Protein AF-A0A966YDP2-F1 (afdb_monomer)

pLDDT: mean 94.08, std 8.81, range [50.59, 98.62]

Secondary structure (DSSP, 8-state):
----SSHHHHHHHHHH-TT-----SSHHHHHHHHHHHT----------S-TT---GGG--HHHHHHHHHHHHHHHHTT--

Structure (mmCIF, N/CA/C/O backbone):
data_AF-A0A966YDP2-F1
#
_entry.id   AF-A0A966YD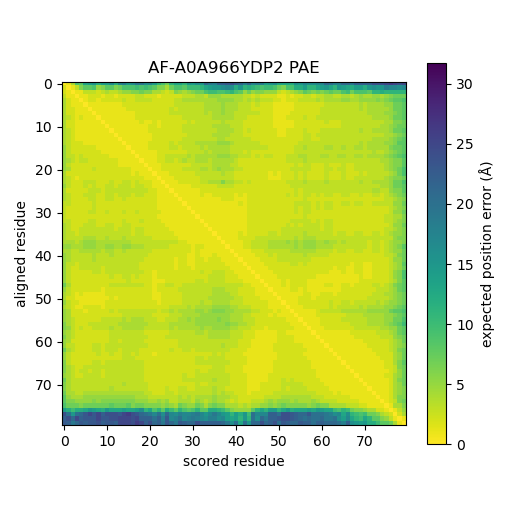P2-F1
#
loop_
_atom_site.group_PDB
_atom_site.id
_atom_site.type_symbol
_atom_site.label_atom_id
_atom_site.label_alt_id
_atom_site.label_comp_id
_atom_site.label_asym_id
_atom_site.label_entity_id
_atom_site.label_seq_id
_atom_site.pdbx_PDB_ins_code
_atom_site.Cartn_x
_atom_site.Cartn_y
_atom_site.Cartn_z
_atom_site.occupancy
_atom_site.B_iso_or_equiv
_atom_site.auth_seq_id
_atom_site.auth_comp_id
_atom_site.auth_asym_id
_atom_site.auth_atom_id
_atom_site.pdbx_PDB_model_num
ATOM 1 N N . CYS A 1 1 ? 7.867 11.660 -0.003 1.00 58.75 1 CYS A N 1
ATOM 2 C CA . CYS A 1 1 ? 7.871 10.195 -0.193 1.00 58.75 1 CYS A CA 1
ATOM 3 C C . CYS A 1 1 ? 7.493 9.868 -1.629 1.00 58.75 1 CYS A C 1
ATOM 5 O O . CYS A 1 1 ? 6.595 10.515 -2.146 1.00 58.75 1 CYS A O 1
ATOM 7 N N . ALA A 1 2 ? 8.174 8.919 -2.273 1.00 73.94 2 ALA A N 1
ATOM 8 C CA . ALA A 1 2 ? 7.830 8.436 -3.610 1.00 73.94 2 ALA A CA 1
ATOM 9 C C . ALA A 1 2 ? 7.900 6.900 -3.643 1.00 73.94 2 ALA A C 1
ATOM 11 O O . ALA A 1 2 ? 8.836 6.305 -3.102 1.00 73.94 2 ALA A O 1
ATOM 12 N N . ALA A 1 3 ? 6.918 6.267 -4.287 1.00 88.31 3 ALA A N 1
ATOM 13 C CA . ALA A 1 3 ? 6.930 4.827 -4.559 1.00 88.31 3 ALA A CA 1
ATOM 14 C C . ALA A 1 3 ? 8.059 4.441 -5.542 1.00 88.31 3 ALA A C 1
ATOM 16 O O . ALA A 1 3 ? 8.653 5.312 -6.181 1.00 88.31 3 ALA A O 1
ATOM 17 N N . SER A 1 4 ? 8.335 3.148 -5.684 1.00 96.00 4 SER A N 1
ATOM 18 C CA . SER A 1 4 ? 9.410 2.590 -6.514 1.00 96.00 4 SER A CA 1
ATOM 19 C C . SER A 1 4 ? 9.280 3.042 -7.965 1.00 96.00 4 SER A C 1
ATOM 21 O O . SER A 1 4 ? 8.191 2.970 -8.542 1.00 96.00 4 SER A O 1
ATOM 23 N N . ALA A 1 5 ? 10.343 3.589 -8.555 1.00 94.50 5 ALA A N 1
ATOM 24 C CA . ALA A 1 5 ? 10.328 4.073 -9.934 1.00 94.50 5 ALA A CA 1
ATOM 25 C C . ALA A 1 5 ? 10.531 2.929 -10.932 1.00 94.50 5 ALA A C 1
ATOM 27 O O . ALA A 1 5 ? 10.002 2.997 -12.039 1.00 94.50 5 ALA A O 1
ATOM 28 N N . THR A 1 6 ? 11.233 1.875 -10.520 1.00 96.81 6 THR A N 1
ATOM 29 C CA . THR A 1 6 ? 11.522 0.697 -11.341 1.00 96.81 6 THR A CA 1
ATOM 30 C C . THR A 1 6 ? 11.221 -0.607 -10.600 1.00 96.81 6 THR A C 1
ATOM 32 O O . THR A 1 6 ? 11.014 -0.627 -9.384 1.00 96.81 6 THR A O 1
ATOM 35 N N . ALA A 1 7 ? 11.195 -1.720 -11.338 1.00 96.56 7 ALA A N 1
ATOM 36 C CA . ALA A 1 7 ? 11.097 -3.054 -10.746 1.00 96.56 7 ALA A CA 1
ATOM 37 C C . ALA A 1 7 ? 12.308 -3.401 -9.855 1.00 96.56 7 ALA A C 1
ATOM 39 O O . ALA A 1 7 ? 12.146 -4.154 -8.900 1.00 96.56 7 ALA A O 1
ATOM 40 N N . GLU A 1 8 ? 13.486 -2.841 -10.143 1.00 97.88 8 GLU A N 1
ATOM 41 C CA . GLU A 1 8 ? 14.700 -3.012 -9.336 1.00 97.88 8 GLU A CA 1
ATOM 42 C C . GLU A 1 8 ? 14.599 -2.266 -7.997 1.00 97.88 8 GLU A C 1
ATOM 44 O O . GLU A 1 8 ? 14.920 -2.838 -6.954 1.00 97.88 8 GLU A O 1
ATOM 49 N N . ASP A 1 9 ? 14.039 -1.048 -7.994 1.00 96.75 9 ASP A N 1
ATOM 50 C CA . ASP A 1 9 ? 13.753 -0.312 -6.752 1.00 96.75 9 ASP A CA 1
ATOM 51 C C . ASP A 1 9 ? 12.795 -1.110 -5.856 1.00 96.75 9 ASP A C 1
ATOM 53 O O . ASP A 1 9 ? 13.010 -1.236 -4.651 1.00 96.75 9 ASP A O 1
ATOM 57 N N . ALA A 1 10 ? 11.737 -1.669 -6.458 1.00 97.00 10 ALA A N 1
ATOM 58 C CA . ALA A 1 10 ? 10.739 -2.456 -5.740 1.00 97.00 10 ALA A CA 1
ATOM 59 C C . ALA A 1 10 ? 11.336 -3.754 -5.173 1.00 97.00 10 ALA A C 1
ATOM 61 O O . ALA A 1 10 ? 10.978 -4.155 -4.067 1.00 97.00 10 ALA A O 1
ATOM 62 N N . ALA A 1 11 ? 12.252 -4.398 -5.905 1.00 97.12 11 ALA A N 1
ATOM 63 C CA . ALA A 1 11 ? 12.964 -5.583 -5.431 1.00 97.12 11 ALA A CA 1
ATOM 64 C C . ALA A 1 11 ? 13.888 -5.247 -4.252 1.00 97.12 11 ALA A C 1
ATOM 66 O O . ALA A 1 11 ? 13.773 -5.875 -3.204 1.00 97.12 11 ALA A O 1
ATOM 67 N N . THR A 1 12 ? 14.705 -4.196 -4.379 1.00 97.62 12 THR A N 1
ATOM 68 C CA . THR A 1 12 ? 15.590 -3.709 -3.305 1.00 97.62 12 THR A CA 1
ATOM 69 C C . THR A 1 12 ? 14.808 -3.415 -2.022 1.00 97.62 12 THR A C 1
ATOM 71 O O . THR A 1 12 ? 15.201 -3.814 -0.929 1.00 97.62 12 THR A O 1
ATOM 74 N N . ARG A 1 13 ? 13.649 -2.756 -2.138 1.00 96.06 13 ARG A N 1
ATOM 75 C CA . ARG A 1 13 ? 12.793 -2.465 -0.977 1.00 96.06 13 ARG A CA 1
ATOM 76 C C . ARG A 1 13 ? 12.150 -3.710 -0.379 1.00 96.06 13 ARG A C 1
ATOM 78 O O . ARG A 1 13 ? 11.959 -3.753 0.830 1.00 96.06 13 ARG A O 1
ATOM 85 N N . LEU A 1 14 ? 11.801 -4.707 -1.190 1.00 96.75 14 LEU A N 1
ATOM 86 C CA . LEU A 1 14 ? 11.259 -5.967 -0.682 1.00 96.75 14 LEU A CA 1
ATOM 87 C C . LEU A 1 14 ? 12.329 -6.784 0.056 1.00 96.75 14 LEU A C 1
ATOM 89 O O . LEU A 1 14 ? 12.002 -7.459 1.025 1.00 96.75 14 LEU A O 1
ATOM 93 N N . GLU A 1 15 ? 13.596 -6.703 -0.354 1.00 97.81 15 GLU A N 1
ATOM 94 C CA . GLU A 1 15 ? 14.709 -7.289 0.404 1.00 97.81 15 GLU A CA 1
ATOM 95 C C . GLU A 1 15 ? 14.866 -6.627 1.781 1.00 97.81 15 GLU A C 1
ATOM 97 O O . GLU A 1 15 ? 15.044 -7.322 2.781 1.00 97.81 15 GLU A O 1
ATOM 102 N N . GLU A 1 16 ? 14.745 -5.297 1.850 1.00 97.31 16 GLU A N 1
ATOM 103 C CA . GLU A 1 16 ? 14.810 -4.543 3.110 1.00 97.31 16 GLU A CA 1
ATOM 104 C C . GLU A 1 16 ? 13.573 -4.769 3.999 1.00 97.31 16 GLU A C 1
ATOM 106 O O . GLU A 1 16 ? 13.686 -4.877 5.223 1.00 97.31 16 GLU A O 1
ATOM 111 N N . PHE A 1 17 ? 12.391 -4.908 3.390 1.00 96.44 17 PHE A N 1
ATOM 112 C CA . PHE A 1 17 ? 11.115 -5.130 4.074 1.00 96.44 17 PHE A CA 1
ATOM 113 C C . PHE A 1 17 ? 10.406 -6.397 3.558 1.00 96.44 17 PHE A C 1
ATOM 115 O O . PHE A 1 17 ? 9.380 -6.292 2.880 1.00 96.44 17 PHE A O 1
ATOM 122 N N . PRO A 1 18 ? 10.867 -7.611 3.927 1.00 97.06 18 PRO A N 1
ATOM 123 C CA . PRO A 1 18 ? 10.369 -8.872 3.354 1.00 97.06 18 PRO A CA 1
ATOM 124 C C . PRO A 1 18 ? 8.886 -9.166 3.590 1.00 97.06 18 PRO A C 1
ATOM 126 O O . PRO A 1 18 ? 8.298 -10.007 2.914 1.00 97.06 18 PRO A O 1
ATOM 129 N N . THR A 1 19 ? 8.273 -8.505 4.572 1.00 97.19 19 THR A N 1
ATOM 130 C CA . THR A 1 19 ? 6.851 -8.654 4.906 1.00 97.19 19 THR A CA 1
ATOM 131 C C . THR A 1 19 ? 5.969 -7.586 4.259 1.00 97.19 19 THR A C 1
ATOM 133 O O . THR A 1 19 ? 4.748 -7.627 4.426 1.00 97.19 19 THR A O 1
ATOM 136 N N . ALA A 1 20 ? 6.549 -6.624 3.533 1.00 95.56 20 ALA A N 1
ATOM 137 C CA . ALA A 1 20 ? 5.791 -5.588 2.852 1.00 95.56 20 ALA A CA 1
ATOM 138 C C . ALA A 1 20 ? 4.932 -6.200 1.736 1.00 95.56 20 ALA A C 1
ATOM 140 O O . ALA A 1 20 ? 5.424 -6.885 0.843 1.00 95.56 20 ALA A O 1
ATOM 141 N N . VAL A 1 21 ? 3.628 -5.923 1.776 1.00 95.31 21 VAL A N 1
ATOM 142 C CA . VAL A 1 21 ? 2.657 -6.441 0.794 1.00 95.31 21 VAL A CA 1
ATOM 143 C C . VAL A 1 21 ? 2.242 -5.403 -0.253 1.00 95.31 21 VAL A C 1
ATOM 145 O O . VAL A 1 21 ? 1.643 -5.759 -1.266 1.00 95.31 21 VAL A O 1
ATOM 148 N N . ALA A 1 22 ? 2.529 -4.119 -0.020 1.00 95.50 22 ALA A N 1
ATOM 149 C CA . ALA A 1 22 ? 2.176 -3.016 -0.910 1.00 95.50 22 ALA A CA 1
ATOM 150 C C . ALA A 1 22 ? 3.053 -1.779 -0.652 1.00 95.50 22 ALA A C 1
ATOM 152 O O . ALA A 1 22 ? 3.605 -1.621 0.435 1.00 95.50 22 ALA A O 1
ATOM 153 N N . GLU A 1 23 ? 3.110 -0.874 -1.634 1.00 95.12 23 GLU A N 1
ATOM 154 C CA . GLU A 1 23 ? 3.676 0.471 -1.481 1.00 95.12 23 GLU A CA 1
ATOM 155 C C . GLU A 1 23 ? 2.588 1.550 -1.592 1.00 95.12 23 GLU A C 1
ATOM 157 O O . GLU A 1 23 ? 1.694 1.501 -2.453 1.00 95.12 23 GLU A O 1
ATOM 162 N N . ASP A 1 24 ? 2.705 2.572 -0.748 1.00 93.81 24 ASP A N 1
ATOM 163 C CA . ASP A 1 24 ? 1.913 3.793 -0.806 1.00 93.81 24 ASP A CA 1
ATOM 164 C C . ASP A 1 24 ? 2.745 5.038 -0.470 1.00 93.81 24 ASP A C 1
ATOM 166 O O . ASP A 1 24 ? 3.947 4.944 -0.216 1.00 93.81 24 ASP A O 1
ATOM 170 N N . MET A 1 25 ? 2.129 6.217 -0.564 1.00 94.44 25 MET A N 1
ATOM 171 C CA . MET A 1 25 ? 2.796 7.497 -0.324 1.00 94.44 25 MET A CA 1
ATOM 172 C C . MET A 1 25 ? 2.264 8.232 0.918 1.00 94.44 25 MET A C 1
ATOM 174 O O . MET A 1 25 ? 3.016 8.992 1.529 1.00 94.44 25 MET A O 1
ATOM 178 N N . GLU A 1 26 ? 1.006 8.012 1.304 1.00 95.31 26 GLU A N 1
ATOM 179 C CA . GLU A 1 26 ? 0.297 8.774 2.339 1.00 95.31 26 GLU A CA 1
ATOM 180 C C . GLU A 1 26 ? 0.039 7.986 3.636 1.00 95.31 26 GLU A C 1
ATOM 182 O O . GLU A 1 26 ? -0.139 8.586 4.697 1.00 95.31 26 GLU A O 1
ATOM 187 N N . GLY A 1 27 ? 0.019 6.655 3.576 1.00 95.25 27 GLY A N 1
ATOM 188 C CA . GLY A 1 27 ? -0.436 5.763 4.640 1.00 95.25 27 GLY A CA 1
ATOM 189 C C . GLY A 1 27 ? 0.353 5.917 5.934 1.00 95.25 27 GLY A C 1
ATOM 190 O O . GLY A 1 27 ? -0.243 6.034 7.005 1.00 95.25 27 GLY A O 1
ATOM 191 N N . PHE A 1 28 ? 1.683 6.023 5.848 1.00 95.06 28 PHE A N 1
ATOM 192 C CA . PHE A 1 28 ? 2.522 6.268 7.026 1.00 95.06 28 PHE A CA 1
ATOM 193 C C . PHE A 1 28 ? 2.177 7.593 7.718 1.00 95.06 28 PHE A C 1
ATOM 195 O O . PHE A 1 28 ? 2.027 7.630 8.937 1.00 95.06 28 PHE A O 1
ATOM 202 N N . ALA A 1 29 ? 2.029 8.680 6.954 1.00 96.88 29 ALA A N 1
ATOM 203 C CA . ALA A 1 29 ? 1.747 9.999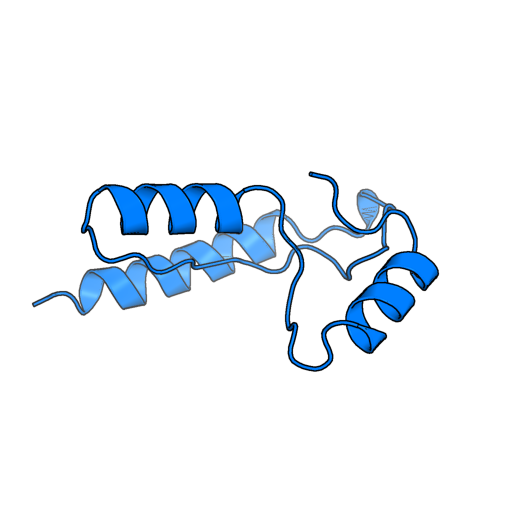 7.516 1.00 96.88 29 ALA A CA 1
ATOM 204 C C . ALA A 1 29 ? 0.371 10.035 8.202 1.00 96.88 29 ALA A C 1
ATOM 206 O O . ALA A 1 29 ? 0.252 10.570 9.304 1.00 96.88 29 ALA A O 1
ATOM 207 N N . VAL A 1 30 ? -0.643 9.408 7.594 1.00 97.31 30 VAL A N 1
ATOM 208 C CA . VAL A 1 30 ? -1.982 9.268 8.189 1.00 97.31 30 VAL A CA 1
ATOM 209 C C . VAL A 1 30 ? -1.927 8.435 9.471 1.00 97.31 30 VAL A C 1
ATOM 211 O O . VAL A 1 30 ? -2.417 8.881 10.507 1.00 97.31 30 VAL A O 1
ATOM 214 N N . ALA A 1 31 ? -1.284 7.264 9.441 1.00 97.56 31 ALA A N 1
ATOM 215 C CA . ALA A 1 31 ? -1.166 6.395 10.612 1.00 97.56 31 ALA A CA 1
ATOM 216 C C . ALA A 1 31 ? -0.405 7.073 11.764 1.00 97.56 31 ALA A C 1
ATOM 218 O O . ALA A 1 31 ? -0.801 6.956 12.927 1.00 97.56 31 ALA A O 1
ATOM 219 N N . LEU A 1 32 ? 0.658 7.819 11.449 1.00 98.19 32 LEU A N 1
ATOM 220 C CA . LEU A 1 32 ? 1.408 8.603 12.424 1.00 98.19 32 LEU A CA 1
ATOM 221 C C . LEU A 1 32 ? 0.536 9.701 13.046 1.00 98.19 32 LEU A C 1
ATOM 223 O O . LEU A 1 32 ? 0.515 9.830 14.268 1.00 98.19 32 LEU A O 1
ATOM 227 N N . ALA A 1 33 ? -0.212 10.453 12.234 1.00 98.44 33 ALA A N 1
ATOM 228 C CA . ALA A 1 33 ? -1.121 11.486 12.727 1.00 98.44 33 ALA A CA 1
ATOM 229 C C . ALA A 1 33 ? -2.203 10.898 13.649 1.00 98.44 33 ALA A C 1
ATOM 231 O O . ALA A 1 33 ? -2.426 11.420 14.741 1.00 98.44 33 ALA A O 1
ATOM 232 N N . CYS A 1 34 ? -2.816 9.774 13.265 1.00 98.50 34 CYS A N 1
ATOM 233 C CA . CYS A 1 34 ? -3.790 9.071 14.099 1.00 98.50 34 CYS A CA 1
ATOM 234 C C . CYS A 1 34 ? -3.187 8.617 15.435 1.00 98.50 34 CYS A C 1
ATOM 236 O O . CYS A 1 34 ? -3.783 8.833 16.489 1.00 98.50 34 CYS A O 1
ATOM 238 N N . ARG A 1 35 ? -1.973 8.050 15.404 1.00 98.31 35 ARG A N 1
ATOM 239 C CA . ARG A 1 35 ? -1.244 7.644 16.612 1.00 98.31 35 ARG A CA 1
ATOM 240 C C . ARG A 1 35 ? -0.962 8.830 17.536 1.00 98.31 35 ARG A C 1
ATOM 242 O O . ARG A 1 35 ? -1.144 8.693 18.740 1.00 98.31 35 ARG A O 1
ATOM 249 N N . LEU A 1 36 ? -0.542 9.975 16.994 1.00 98.62 36 LEU A N 1
ATOM 250 C CA . LEU A 1 36 ? -0.295 11.191 17.779 1.00 98.62 36 LEU A CA 1
ATOM 251 C C . LEU A 1 36 ? -1.583 11.762 18.389 1.00 98.62 36 LEU A C 1
ATOM 253 O O . LEU A 1 36 ? -1.554 12.266 1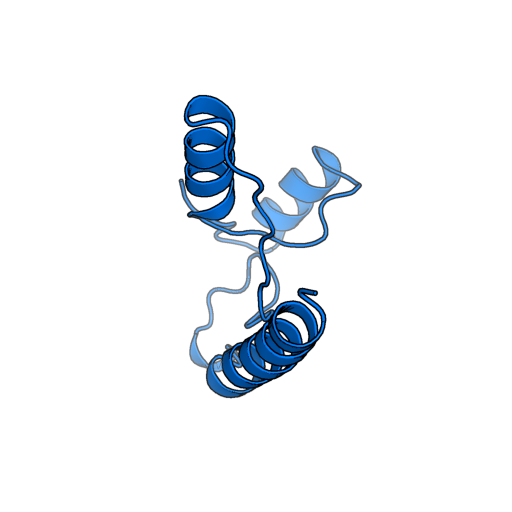9.507 1.00 98.62 36 LEU A O 1
ATOM 257 N N . ALA A 1 37 ? -2.705 11.658 17.678 1.00 98.62 37 ALA A N 1
ATOM 258 C CA . ALA A 1 37 ? -4.013 12.112 18.144 1.00 98.62 37 ALA A CA 1
ATOM 259 C C . ALA A 1 37 ? -4.746 11.097 19.046 1.00 98.62 37 ALA A C 1
ATOM 261 O O . ALA A 1 37 ? -5.831 11.399 19.537 1.00 98.62 37 ALA A O 1
ATOM 262 N N . GLY A 1 38 ? -4.194 9.896 19.258 1.00 98.12 38 GLY A N 1
ATOM 263 C CA . GLY A 1 38 ? -4.827 8.844 20.059 1.00 98.12 38 GLY A CA 1
ATOM 264 C C . GLY A 1 38 ? -6.086 8.236 19.427 1.00 98.12 38 GLY A C 1
ATOM 265 O O . GLY A 1 38 ? -6.921 7.698 20.150 1.00 98.12 38 GLY A O 1
ATOM 266 N N . VAL A 1 39 ? -6.239 8.313 18.101 1.00 98.00 39 VAL A N 1
ATOM 267 C CA . VAL A 1 39 ? -7.402 7.764 17.384 1.00 98.00 39 VAL A CA 1
ATOM 268 C C . VAL A 1 39 ? -7.051 6.445 16.678 1.00 98.00 39 VAL A C 1
ATOM 270 O O . VAL A 1 39 ? -5.969 6.341 16.088 1.00 98.00 39 VAL A O 1
ATOM 273 N N . PRO A 1 40 ? -7.935 5.426 16.705 1.00 96.00 40 PRO A N 1
ATOM 274 C CA . PRO A 1 40 ? -7.737 4.197 15.940 1.00 96.00 40 PRO A CA 1
ATOM 275 C C . PRO A 1 40 ? -7.589 4.475 14.440 1.00 96.00 40 PRO A C 1
ATOM 277 O O . PRO A 1 40 ? -8.231 5.372 13.895 1.00 96.00 40 PRO A O 1
ATOM 280 N N . CYS A 1 41 ? -6.754 3.687 13.760 1.00 96.12 41 CYS A N 1
ATOM 281 C CA . CYS A 1 41 ? -6.505 3.825 12.329 1.00 96.12 41 CYS A CA 1
ATOM 282 C C . CYS A 1 41 ? -6.506 2.456 11.650 1.00 96.12 41 CYS A C 1
ATOM 284 O O . CYS A 1 41 ? -5.820 1.536 12.096 1.00 96.12 41 CYS A O 1
ATOM 286 N N . GLN A 1 42 ? -7.236 2.353 10.542 1.00 95.19 42 GLN A N 1
ATOM 287 C CA . GLN A 1 42 ? -7.182 1.226 9.622 1.00 95.19 42 GLN A CA 1
ATOM 288 C C . GLN A 1 42 ? -7.080 1.769 8.195 1.00 95.19 42 GLN A C 1
ATOM 290 O O . GLN A 1 42 ? -7.825 2.671 7.816 1.00 95.19 42 GLN A O 1
ATOM 295 N N . ILE A 1 43 ? -6.154 1.225 7.403 1.00 95.56 43 ILE A N 1
ATOM 296 C CA . ILE A 1 43 ? -5.942 1.621 6.007 1.00 95.56 43 ILE A CA 1
ATOM 297 C C . ILE A 1 43 ? -6.491 0.523 5.100 1.00 95.56 43 ILE A C 1
ATOM 299 O O . ILE A 1 43 ? -6.105 -0.638 5.215 1.00 95.56 43 ILE A O 1
ATOM 303 N N . ILE A 1 44 ? -7.370 0.903 4.175 1.00 95.88 44 ILE A N 1
ATOM 304 C CA . ILE A 1 44 ? -7.909 0.026 3.132 1.00 95.88 44 ILE A CA 1
ATOM 305 C C . ILE A 1 44 ? -7.410 0.551 1.790 1.00 95.88 44 ILE A C 1
ATOM 307 O O . ILE A 1 44 ? -7.632 1.715 1.455 1.00 95.88 44 ILE A O 1
ATOM 311 N N . ARG A 1 45 ? -6.731 -0.301 1.015 1.00 96.12 45 ARG A N 1
ATOM 312 C CA . ARG A 1 45 ? -6.111 0.084 -0.258 1.00 96.12 45 ARG A CA 1
ATOM 313 C C . ARG A 1 45 ? -6.436 -0.920 -1.353 1.00 96.12 45 ARG A C 1
ATOM 315 O O . ARG A 1 45 ? -6.224 -2.118 -1.198 1.00 96.12 45 ARG A O 1
ATOM 322 N N . GLY A 1 46 ? -6.922 -0.411 -2.480 1.00 97.31 46 GLY A N 1
ATOM 323 C CA . GLY A 1 46 ? -6.999 -1.172 -3.721 1.00 97.31 46 GLY A CA 1
ATOM 324 C C . GLY A 1 46 ? -5.651 -1.160 -4.434 1.00 97.31 46 GLY A C 1
ATOM 325 O O . GLY A 1 46 ? -5.000 -0.118 -4.499 1.00 97.31 46 GLY A O 1
ATOM 326 N N . ILE A 1 47 ? -5.233 -2.298 -4.985 1.00 97.00 47 ILE A N 1
ATOM 327 C CA . ILE A 1 47 ? -3.961 -2.414 -5.707 1.00 97.00 47 ILE A CA 1
ATOM 328 C C . ILE A 1 47 ? -4.183 -2.097 -7.187 1.00 97.00 47 ILE A C 1
ATOM 330 O 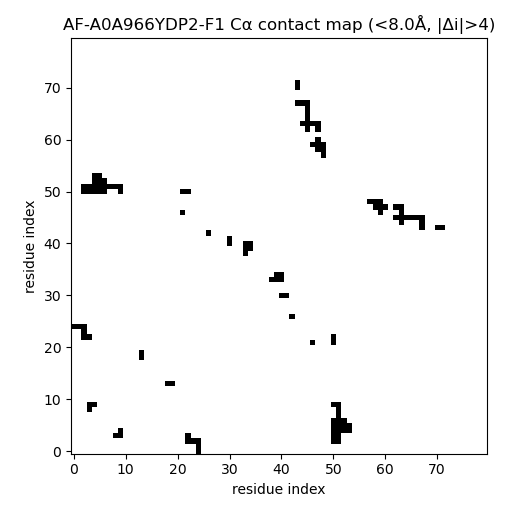O . ILE A 1 47 ? -4.817 -2.867 -7.904 1.00 97.00 47 ILE A O 1
ATOM 334 N N . SER A 1 48 ? -3.671 -0.953 -7.643 1.00 96.69 48 SER A N 1
ATOM 335 C CA . SER A 1 48 ? -3.824 -0.479 -9.026 1.00 96.69 48 SER A CA 1
ATOM 336 C C . SER A 1 48 ? -2.799 -1.055 -9.994 1.00 96.69 48 SER A C 1
ATOM 338 O O . SER A 1 48 ? -3.062 -1.144 -11.190 1.00 96.69 48 SER A O 1
ATOM 340 N N . ASN A 1 49 ? -1.612 -1.396 -9.504 1.00 96.94 49 ASN A N 1
ATOM 341 C CA . ASN A 1 49 ? -0.485 -1.823 -10.321 1.00 96.94 49 ASN A CA 1
ATOM 342 C C . ASN A 1 49 ? 0.555 -2.540 -9.459 1.00 96.94 49 ASN A C 1
ATOM 344 O O . ASN A 1 49 ? 0.544 -2.451 -8.230 1.00 96.94 49 ASN A O 1
ATOM 348 N N . ARG A 1 50 ? 1.493 -3.215 -10.123 1.00 96.81 50 ARG A N 1
ATOM 349 C CA . ARG A 1 50 ? 2.687 -3.756 -9.475 1.00 96.81 50 ARG A CA 1
ATOM 350 C C . ARG A 1 50 ? 3.657 -2.615 -9.144 1.00 96.81 50 ARG A C 1
ATOM 352 O O . ARG A 1 50 ? 3.844 -1.710 -9.960 1.00 96.81 50 ARG A O 1
ATOM 359 N N . ALA A 1 51 ? 4.270 -2.650 -7.961 1.00 96.69 51 ALA A N 1
ATOM 360 C CA . ALA A 1 51 ? 5.298 -1.681 -7.580 1.00 96.69 51 ALA A CA 1
ATOM 361 C C . ALA A 1 51 ? 6.451 -1.688 -8.599 1.00 96.69 51 ALA A C 1
ATOM 363 O O . ALA A 1 51 ? 6.815 -2.741 -9.126 1.00 96.69 51 ALA A O 1
ATOM 364 N N . GLY A 1 52 ? 6.975 -0.504 -8.921 1.00 96.19 52 GLY A N 1
ATOM 365 C CA . GLY A 1 52 ? 7.998 -0.339 -9.955 1.00 96.19 52 GLY A CA 1
ATOM 366 C C . GLY A 1 52 ? 7.482 -0.274 -11.398 1.00 96.19 52 GLY A C 1
ATOM 367 O O . GLY A 1 52 ? 8.245 0.081 -12.292 1.00 96.19 52 GLY A O 1
ATOM 368 N N . ASP A 1 53 ? 6.200 -0.566 -11.650 1.00 95.81 53 ASP A N 1
ATOM 369 C CA . ASP A 1 53 ? 5.588 -0.388 -12.969 1.00 95.81 53 ASP A CA 1
ATOM 370 C C . ASP A 1 53 ? 5.032 1.034 -13.145 1.00 95.81 53 ASP A C 1
ATOM 372 O O . ASP A 1 53 ? 4.025 1.416 -12.535 1.00 95.81 53 ASP A O 1
ATOM 376 N N . ARG A 1 54 ? 5.690 1.821 -14.002 1.00 94.19 54 ARG A N 1
ATOM 377 C CA . ARG A 1 54 ? 5.322 3.213 -14.305 1.00 94.19 54 ARG A CA 1
ATOM 378 C C . ARG A 1 54 ? 4.599 3.404 -15.632 1.00 94.19 54 ARG A C 1
ATOM 380 O O . ARG A 1 54 ? 4.261 4.542 -15.960 1.00 94.19 54 ARG A O 1
ATOM 387 N N . ASP A 1 55 ? 4.298 2.325 -16.349 1.00 95.50 55 ASP A N 1
ATOM 388 C CA . ASP A 1 55 ? 3.401 2.400 -17.496 1.00 95.50 55 ASP A CA 1
ATOM 389 C C . ASP A 1 55 ? 1.954 2.543 -17.007 1.00 95.50 55 ASP A C 1
ATOM 391 O O . ASP A 1 55 ? 1.271 1.573 -16.667 1.00 95.50 55 ASP A O 1
ATOM 395 N N . LYS A 1 56 ? 1.485 3.793 -16.971 1.00 94.81 56 LYS A N 1
ATOM 396 C CA . LYS A 1 56 ? 0.143 4.144 -16.498 1.00 94.81 56 LYS A CA 1
ATOM 397 C C . LYS A 1 56 ? -0.968 3.514 -17.337 1.00 94.81 56 LYS A C 1
ATOM 399 O O . LYS A 1 56 ? -2.069 3.364 -16.820 1.00 94.81 56 LYS A O 1
ATOM 404 N N . ALA A 1 57 ? -0.706 3.122 -18.588 1.00 97.12 57 ALA A N 1
ATOM 405 C CA . ALA A 1 57 ? -1.706 2.445 -19.413 1.00 97.12 57 ALA A CA 1
ATOM 406 C C . ALA A 1 57 ? -2.048 1.042 -18.879 1.00 97.12 57 ALA A C 1
ATOM 408 O O . ALA A 1 57 ? -3.129 0.527 -19.154 1.00 97.12 57 ALA A O 1
ATOM 409 N N . ARG A 1 58 ? -1.155 0.436 -18.080 1.00 95.69 58 ARG A N 1
ATOM 410 C CA . ARG A 1 58 ? -1.376 -0.863 -17.421 1.00 95.69 58 ARG A CA 1
ATOM 411 C C . ARG A 1 58 ? -2.033 -0.747 -16.046 1.00 95.69 58 ARG A C 1
ATOM 413 O O . ARG A 1 58 ? -2.321 -1.766 -15.420 1.00 95.69 58 ARG A O 1
ATOM 420 N N . TRP A 1 59 ? -2.240 0.471 -15.546 1.00 97.12 59 TRP A N 1
ATOM 421 C CA . TRP A 1 59 ? -2.804 0.684 -14.220 1.00 97.12 59 TRP A CA 1
ATOM 422 C C . TRP A 1 59 ? -4.310 0.436 -14.221 1.00 97.12 59 TRP A C 1
ATOM 424 O O . TRP A 1 59 ? -5.071 1.052 -14.961 1.00 97.12 59 TRP A O 1
ATOM 434 N N . GLN A 1 60 ? -4.753 -0.418 -13.308 1.00 97.69 60 GLN A N 1
ATOM 435 C CA . GLN A 1 60 ? -6.148 -0.797 -13.138 1.00 97.69 60 GLN A CA 1
ATOM 436 C C . GLN A 1 60 ? -6.801 0.046 -12.040 1.00 97.69 60 GLN A C 1
ATOM 438 O O . GLN A 1 60 ? -7.210 -0.461 -10.994 1.00 97.69 60 GLN A O 1
ATOM 443 N N . ILE A 1 61 ? -6.889 1.358 -12.273 1.00 97.56 61 ILE A N 1
ATOM 444 C CA . ILE A 1 61 ? -7.354 2.321 -11.263 1.00 97.56 61 ILE A CA 1
ATOM 445 C C . ILE A 1 61 ? -8.820 2.088 -10.885 1.00 97.56 61 ILE A C 1
ATOM 4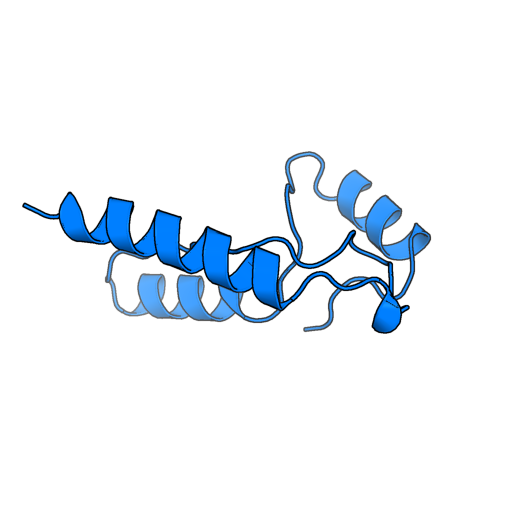47 O O . ILE A 1 61 ? -9.128 1.934 -9.705 1.00 97.56 61 ILE A O 1
ATOM 451 N N . GLU A 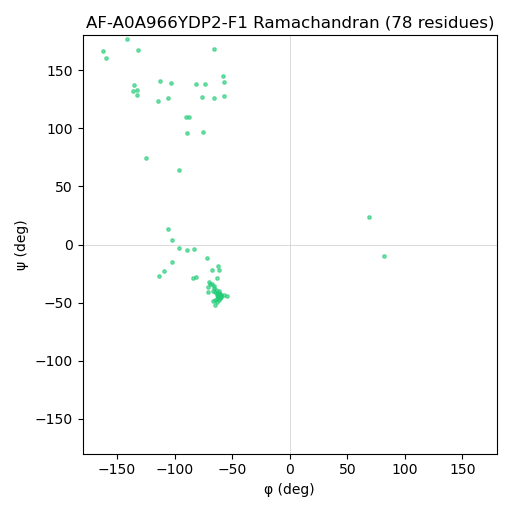1 62 ? -9.730 2.011 -11.858 1.00 98.19 62 GLU A N 1
ATOM 452 C CA . GLU A 1 62 ? -11.156 1.822 -11.560 1.00 98.19 62 GLU A CA 1
ATOM 453 C C . GLU A 1 62 ? -11.457 0.490 -10.847 1.00 98.19 62 GLU A C 1
ATOM 455 O O . GLU A 1 62 ? -12.203 0.501 -9.862 1.00 98.19 62 GLU A O 1
ATOM 460 N N . PRO A 1 63 ? -10.908 -0.671 -11.272 1.00 98.31 63 PRO A N 1
ATOM 461 C CA . PRO A 1 63 ? -11.039 -1.907 -10.502 1.00 98.31 63 PRO A CA 1
ATOM 462 C C . PRO A 1 63 ? -10.498 -1.791 -9.071 1.00 98.31 63 PRO A C 1
ATOM 464 O O . PRO A 1 63 ? -11.179 -2.220 -8.140 1.00 98.31 63 PRO A O 1
ATOM 467 N N . ALA A 1 64 ? -9.327 -1.173 -8.877 1.00 98.19 64 ALA A N 1
ATOM 468 C CA . ALA A 1 64 ? -8.729 -0.997 -7.554 1.00 98.19 64 ALA A CA 1
ATOM 469 C C . ALA A 1 64 ? -9.604 -0.133 -6.631 1.00 98.19 64 ALA A C 1
ATOM 471 O O . ALA A 1 64 ? -9.854 -0.514 -5.486 1.00 98.19 64 ALA A O 1
ATOM 472 N N . LEU A 1 65 ? -10.133 0.987 -7.136 1.00 98.25 65 LEU A N 1
ATOM 473 C CA . LEU A 1 65 ? -11.050 1.850 -6.386 1.00 98.25 65 LEU A CA 1
ATOM 474 C C . LEU A 1 65 ? -12.344 1.118 -6.014 1.00 98.25 65 LEU A C 1
ATOM 476 O O . LEU A 1 65 ? -12.787 1.201 -4.869 1.00 98.25 65 LEU A O 1
ATOM 480 N N . ARG A 1 66 ? -12.932 0.354 -6.947 1.00 98.44 66 ARG A N 1
ATOM 481 C CA . ARG A 1 66 ? -14.127 -0.459 -6.663 1.00 98.44 66 ARG A CA 1
ATOM 482 C C . ARG A 1 66 ? -13.861 -1.504 -5.583 1.00 98.44 66 ARG A C 1
ATOM 484 O O . ARG A 1 66 ? -14.664 -1.625 -4.662 1.00 98.44 66 ARG A O 1
ATOM 491 N N . ALA A 1 67 ? -12.739 -2.219 -5.662 1.00 98.00 67 ALA A N 1
ATOM 492 C CA . ALA A 1 67 ? -12.359 -3.207 -4.656 1.00 98.00 67 ALA A CA 1
ATOM 493 C C . ALA A 1 67 ? -12.180 -2.564 -3.270 1.00 98.00 67 ALA A C 1
ATOM 495 O O . ALA A 1 67 ? -12.735 -3.060 -2.289 1.00 98.00 67 ALA A O 1
ATOM 496 N N . ALA A 1 68 ? -11.486 -1.423 -3.195 1.00 97.62 68 ALA A N 1
ATOM 497 C CA . ALA A 1 68 ? -11.317 -0.675 -1.951 1.00 97.62 68 ALA A CA 1
ATOM 498 C C . ALA A 1 68 ? -12.664 -0.221 -1.367 1.00 97.62 68 ALA A C 1
ATOM 500 O O . ALA A 1 68 ? -12.897 -0.380 -0.173 1.00 97.62 68 ALA A O 1
ATOM 501 N N . ALA A 1 69 ? -13.575 0.282 -2.206 1.00 97.00 69 ALA A N 1
ATOM 502 C CA . ALA A 1 69 ? -14.900 0.722 -1.775 1.00 97.00 69 ALA A CA 1
ATOM 503 C C . ALA A 1 69 ? -15.760 -0.430 -1.228 1.00 97.00 69 ALA A C 1
ATOM 505 O O . ALA A 1 69 ? -16.470 -0.245 -0.240 1.00 97.00 69 ALA A O 1
ATOM 506 N N . VAL A 1 70 ? -15.695 -1.619 -1.839 1.00 97.50 70 VAL A N 1
ATOM 507 C CA . VAL A 1 70 ? -16.382 -2.820 -1.330 1.00 97.50 70 VAL A CA 1
ATOM 508 C C . VAL A 1 70 ? -15.857 -3.194 0.057 1.00 97.50 70 VAL A C 1
ATOM 510 O O . VAL A 1 70 ? -16.654 -3.391 0.972 1.00 97.50 70 VAL A O 1
ATOM 513 N N . GLN A 1 71 ? -14.534 -3.231 0.235 1.00 96.94 71 GLN A N 1
ATOM 514 C CA . GLN A 1 71 ? -13.927 -3.565 1.527 1.00 96.94 71 GLN A CA 1
ATOM 515 C C . GLN A 1 71 ? -14.209 -2.500 2.591 1.00 96.94 71 GLN A C 1
ATOM 517 O O . GLN A 1 71 ? -14.547 -2.835 3.721 1.00 96.94 71 GLN A O 1
ATOM 522 N N . ALA A 1 72 ? -14.160 -1.218 2.226 1.00 95.56 72 ALA A N 1
ATOM 523 C CA . ALA A 1 72 ? -14.502 -0.127 3.133 1.00 95.56 72 ALA A CA 1
ATOM 524 C C . ALA A 1 72 ? -15.952 -0.215 3.620 1.00 95.56 72 ALA A C 1
ATOM 526 O O . ALA A 1 72 ? -16.201 -0.068 4.813 1.00 95.56 72 ALA A O 1
ATOM 527 N N . LYS A 1 73 ? -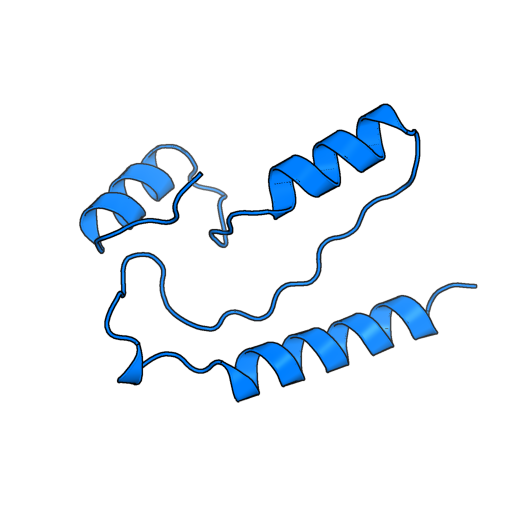16.907 -0.522 2.731 1.00 95.31 73 LYS A N 1
ATOM 528 C CA . LYS A 1 73 ? -18.304 -0.756 3.127 1.00 95.31 73 LYS A CA 1
ATOM 529 C C . LYS A 1 73 ? -18.444 -1.941 4.078 1.00 95.31 73 LYS A C 1
ATOM 531 O O . LYS A 1 73 ? -19.199 -1.836 5.035 1.00 95.31 73 LYS A O 1
ATOM 536 N N . ALA A 1 74 ? -17.729 -3.037 3.827 1.00 94.50 74 ALA A N 1
ATOM 537 C CA . ALA A 1 74 ? -17.757 -4.205 4.702 1.00 94.50 74 ALA A CA 1
ATOM 538 C C . ALA A 1 74 ? -17.221 -3.878 6.104 1.00 94.50 74 ALA A C 1
ATOM 540 O O . ALA A 1 74 ? -17.836 -4.258 7.090 1.00 94.50 74 ALA A O 1
ATOM 541 N N . VAL A 1 75 ? -16.121 -3.125 6.203 1.00 92.56 75 VAL A N 1
ATOM 542 C CA . VAL A 1 75 ? -15.570 -2.690 7.496 1.00 92.56 75 VAL A CA 1
ATOM 543 C C . VAL A 1 75 ? -16.530 -1.745 8.219 1.00 92.56 75 VAL A C 1
ATOM 545 O O . VAL A 1 75 ? -16.816 -1.969 9.387 1.00 92.56 75 VAL A O 1
ATOM 548 N N . LEU A 1 76 ? -17.068 -0.732 7.530 1.00 88.88 76 LEU A N 1
ATOM 549 C CA . LEU A 1 76 ? -17.977 0.256 8.128 1.00 88.88 76 LEU A CA 1
ATOM 550 C C . LEU A 1 76 ? -19.333 -0.333 8.537 1.00 88.88 76 LEU A C 1
ATOM 552 O O . LEU A 1 76 ? -19.910 0.107 9.523 1.00 88.88 76 LEU A O 1
ATOM 556 N N . GLY A 1 77 ? -19.845 -1.313 7.791 1.00 80.94 77 GLY A N 1
ATOM 557 C CA . GLY A 1 77 ? -21.094 -2.004 8.119 1.00 80.94 77 GLY A CA 1
ATOM 558 C C . GLY A 1 77 ? -20.991 -2.953 9.317 1.00 80.94 77 GLY A C 1
ATOM 559 O O . GLY A 1 77 ? -22.022 -3.402 9.799 1.00 80.94 77 GLY A O 1
ATOM 560 N N . ASN A 1 78 ? -19.771 -3.239 9.784 1.00 67.69 78 ASN A N 1
ATOM 561 C CA . ASN A 1 78 ? -19.480 -4.086 10.944 1.00 67.69 78 ASN A CA 1
ATOM 562 C C . ASN A 1 78 ? -19.039 -3.267 12.176 1.00 67.69 78 ASN A C 1
ATOM 564 O O . ASN A 1 78 ? -18.464 -3.828 13.107 1.00 67.69 78 ASN A O 1
ATOM 568 N N . VAL A 1 79 ? -19.223 -1.942 12.159 1.00 60.22 79 VAL A N 1
ATOM 569 C CA . VAL A 1 79 ? -18.955 -1.083 13.319 1.00 60.22 79 VAL A CA 1
ATOM 570 C C . VAL A 1 79 ? -20.234 -1.019 14.153 1.00 60.22 79 VAL A C 1
ATOM 572 O O . VAL A 1 79 ? -21.136 -0.252 13.819 1.00 60.22 79 VAL A O 1
ATOM 575 N N . ASP A 1 80 ? -20.309 -1.866 15.182 1.00 50.59 80 ASP A N 1
ATOM 576 C CA . ASP A 1 80 ? -21.322 -1.801 16.250 1.00 50.59 80 ASP A CA 1
ATOM 577 C C . ASP A 1 80 ? -21.096 -0.593 17.179 1.00 50.59 80 ASP A C 1
ATOM 579 O O . ASP A 1 80 ? -19.918 -0.291 17.499 1.00 50.59 80 ASP A O 1
#

Mean predicted aligned error: 3.56 Å

Solvent-accessible surface area (backbone atoms only — not comparable to full-atom values): 4936 Å² total; per-residu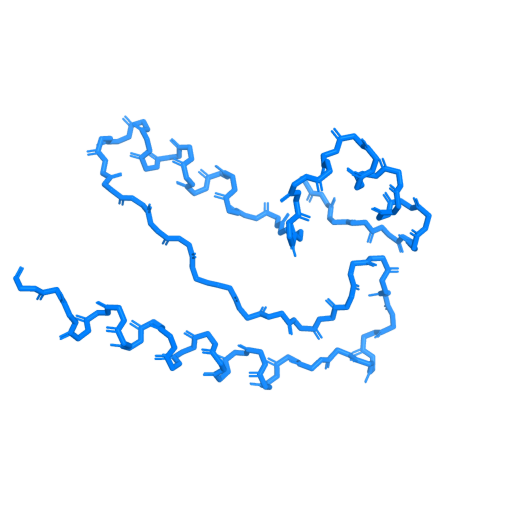e (Å²): 126,79,64,46,74,32,57,65,50,35,49,57,49,37,70,77,36,76,82,65,88,78,86,72,68,56,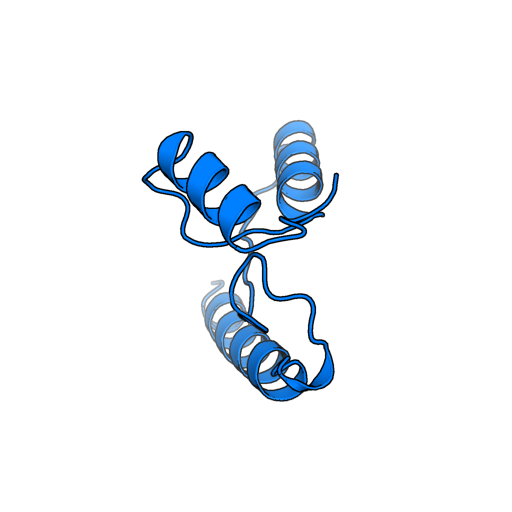61,67,62,53,49,50,51,28,59,77,70,73,43,92,78,84,90,82,78,43,74,34,62,62,74,15,64,72,62,68,90,72,45,40,50,68,64,12,53,52,54,25,51,54,52,50,51,56,55,60,75,67,65,128

Sequence (80 aa):
CAASATAEDAATRLEEFPTAVAEDMEGFAVALACRLAGVPCQIIRGISNRAGDRDKARWQIEPALRAAAVQAKAVLGNVD

Radius of gyration: 14.75 Å; Cα contacts (8 Å, |Δi|>4): 62; chains: 1; bounding box: 37×21×40 Å

Foldseek 3Di:
DDFAQAPVSVVVVCVVVVPDPDDDDCQVVVVVVCVVVVHDDDDQWFQQDDTRDPPCVSGNVVVSVVVSVVVVCVVVVPDD